Protein AF-A0A0C1H8T3-F1 (afdb_monomer_lite)

Secondary structure (DSSP, 8-state):
------S--HHHHHHHHHHHHHHHHHHSSTTGGGGGG-TTHHHHHHHHHHHHHHHHSTT-------TTSSHHHHHHHHHHHHHHHHHHHHSSPPPHHHHHH-HHHHHHHHHHHHHHHHHSSHHHHHHHHHSS-S----GGG-GGG--HHHHHHHHGGGGGS--

Foldseek 3Di:
DPPPPLLPDPLLVVQLVLLVVLLVVCVPDPCSCCVVLAVLNNVLSVQLSQVSVCSNPPPRHDDDADPVRAAVVLLNVLQNVLQVVCCVVVVHGQGPCCQVPPLVSLVSSQVRSLCSLVPVCSQVVVCVVPVFGAHDDDPSSCTSNNDPVSNVVRRHCVVVPDD

Radius of gyration: 16.69 Å; chains: 1; bounding box: 47×41×42 Å

InterPro domains:
  IPR008108 Phosphatase IpgD/SopB [PF05925] (18-144)

Structure (mmCIF, N/CA/C/O backbone):
data_AF-A0A0C1H8T3-F1
#
_entry.id   AF-A0A0C1H8T3-F1
#
loop_
_atom_site.group_PDB
_atom_site.id
_atom_site.type_symbol
_atom_site.label_atom_id
_atom_site.label_alt_id
_atom_site.label_comp_id
_atom_site.label_asym_id
_atom_site.label_entity_id
_atom_site.label_seq_id
_atom_site.pdbx_PDB_ins_code
_atom_site.Cartn_x
_atom_site.Cartn_y
_atom_site.Cartn_z
_atom_site.occupancy
_atom_site.B_iso_or_equiv
_atom_site.auth_seq_id
_atom_site.auth_comp_id
_atom_site.auth_asym_id
_atom_site.auth_atom_id
_atom_site.pdbx_PDB_model_num
ATOM 1 N N . MET A 1 1 ? -28.716 -22.740 6.776 1.00 35.81 1 MET A N 1
ATOM 2 C CA . MET A 1 1 ? -28.614 -21.627 7.740 1.00 35.81 1 MET A CA 1
ATOM 3 C C . MET A 1 1 ? -27.402 -20.813 7.337 1.00 35.81 1 MET A C 1
ATOM 5 O O . MET A 1 1 ? -26.310 -21.360 7.323 1.00 35.81 1 MET A O 1
ATOM 9 N N . ILE A 1 2 ? -27.603 -19.581 6.874 1.00 39.47 2 ILE A N 1
ATOM 10 C CA . ILE A 1 2 ? -26.506 -18.665 6.548 1.00 39.47 2 ILE A CA 1
ATOM 11 C C . ILE A 1 2 ? -26.209 -17.923 7.851 1.00 39.47 2 ILE A C 1
ATOM 13 O O . ILE A 1 2 ? -27.096 -17.251 8.372 1.00 39.47 2 ILE A O 1
ATOM 17 N N . ASN A 1 3 ? -25.017 -18.120 8.420 1.00 38.81 3 ASN A N 1
ATOM 18 C CA . ASN A 1 3 ? -24.590 -17.432 9.639 1.00 38.81 3 ASN A CA 1
ATOM 19 C C . ASN A 1 3 ? -24.558 -15.918 9.387 1.00 38.81 3 ASN A C 1
ATOM 21 O O . ASN A 1 3 ? -23.652 -15.410 8.731 1.00 38.81 3 ASN A O 1
ATOM 25 N N . ASN A 1 4 ? -25.541 -15.207 9.940 1.00 42.78 4 ASN A N 1
ATOM 26 C CA . ASN A 1 4 ? -25.653 -13.745 9.944 1.00 42.78 4 ASN A CA 1
ATOM 27 C C . ASN A 1 4 ? -24.767 -13.074 11.022 1.00 42.78 4 ASN A C 1
ATOM 29 O O . ASN A 1 4 ? -25.012 -11.934 11.401 1.00 42.78 4 ASN A O 1
ATOM 33 N N . GLU A 1 5 ? -23.739 -13.753 11.539 1.00 45.28 5 GLU A N 1
ATOM 34 C CA . GLU A 1 5 ? -22.980 -13.296 12.719 1.00 45.28 5 GLU A CA 1
ATOM 35 C C . GLU A 1 5 ? -21.771 -12.396 12.423 1.00 45.28 5 GLU A C 1
ATOM 37 O O . GLU A 1 5 ? -21.110 -11.945 13.351 1.00 45.28 5 GLU A O 1
ATOM 42 N N . LYS A 1 6 ? -21.491 -12.053 11.160 1.00 48.19 6 LYS A N 1
ATOM 43 C CA . LYS A 1 6 ? -20.475 -11.034 10.828 1.00 48.19 6 LYS A CA 1
ATOM 44 C C . LYS A 1 6 ? -21.080 -9.643 10.624 1.00 48.19 6 LYS A C 1
ATOM 46 O O . LYS A 1 6 ? -20.700 -8.922 9.710 1.00 48.19 6 LYS A O 1
ATOM 51 N N . ILE A 1 7 ? -22.035 -9.238 11.461 1.00 48.97 7 ILE A N 1
ATOM 52 C CA . ILE A 1 7 ? -22.336 -7.806 11.585 1.00 48.97 7 ILE A CA 1
ATOM 53 C C . ILE A 1 7 ? -21.093 -7.191 12.226 1.00 48.97 7 ILE A C 1
ATOM 55 O O . ILE A 1 7 ? -20.856 -7.435 13.405 1.00 48.97 7 ILE A O 1
ATOM 59 N N . GLY A 1 8 ? -20.301 -6.473 11.418 1.00 56.31 8 GLY A N 1
ATOM 60 C CA . GLY A 1 8 ? -18.924 -6.068 11.718 1.00 56.31 8 GLY A CA 1
ATOM 61 C C . GLY A 1 8 ? -18.662 -5.825 13.194 1.00 56.31 8 GLY A C 1
ATOM 62 O O . GLY A 1 8 ? -19.231 -4.884 13.766 1.00 56.31 8 GLY A O 1
ATOM 63 N N . LEU A 1 9 ? -17.849 -6.703 13.788 1.00 68.94 9 LEU A N 1
ATOM 64 C CA . LEU A 1 9 ? -17.533 -6.683 15.214 1.00 68.94 9 LEU A CA 1
ATOM 65 C C . LEU A 1 9 ? -17.021 -5.281 15.596 1.00 68.94 9 LEU A C 1
ATOM 67 O O . LEU A 1 9 ? -16.429 -4.604 14.750 1.00 68.94 9 LEU A O 1
ATOM 71 N N . PRO A 1 10 ? -17.220 -4.812 16.843 1.00 79.00 10 PRO A N 1
ATOM 72 C CA . PRO A 1 10 ? -16.761 -3.488 17.276 1.00 79.00 10 PRO A CA 1
ATOM 73 C C . PRO A 1 10 ? -15.301 -3.192 16.898 1.00 79.00 10 PRO A C 1
ATOM 75 O O . PRO A 1 10 ? -14.976 -2.077 16.500 1.00 79.00 10 PRO A O 1
ATOM 78 N N . GLU A 1 11 ? -14.450 -4.218 16.931 1.00 83.06 11 GLU A N 1
ATOM 79 C CA . GLU A 1 11 ? -13.051 -4.152 16.507 1.00 83.06 11 GLU A CA 1
ATOM 80 C C . GLU A 1 11 ? -12.876 -3.923 14.999 1.00 83.06 11 GLU A C 1
ATOM 82 O O . GLU A 1 11 ? -12.055 -3.105 14.598 1.00 83.06 11 GLU A O 1
ATOM 87 N N . GLU A 1 12 ? -13.651 -4.599 14.144 1.00 83.88 12 GLU A N 1
ATOM 88 C CA . GLU A 1 12 ? -13.604 -4.382 12.692 1.00 83.88 12 GLU A CA 1
ATOM 89 C C . GLU A 1 12 ? -14.044 -2.957 12.350 1.00 83.88 12 GLU A C 1
ATOM 91 O O . GLU A 1 12 ? -13.386 -2.277 11.566 1.00 83.88 12 GLU A O 1
ATOM 96 N N . ARG A 1 13 ? -15.103 -2.461 13.000 1.00 86.56 13 ARG A N 1
ATOM 97 C CA . ARG A 1 13 ? -15.548 -1.070 12.833 1.00 86.56 13 ARG A CA 1
ATOM 98 C C . ARG A 1 13 ? -14.484 -0.073 13.274 1.00 86.56 13 ARG A C 1
ATOM 100 O O . ARG A 1 13 ? -14.263 0.900 12.565 1.00 86.56 13 ARG A O 1
ATOM 107 N N . ALA A 1 14 ? -13.808 -0.323 14.394 1.00 88.88 14 ALA A N 1
ATOM 108 C CA . ALA A 1 14 ? -12.732 0.540 14.875 1.00 88.88 14 ALA A CA 1
ATOM 109 C C . ALA A 1 14 ? -11.560 0.608 13.880 1.00 88.88 14 ALA A C 1
ATOM 111 O O . ALA A 1 14 ? -11.047 1.693 13.613 1.00 88.88 14 ALA A O 1
ATOM 112 N N . LYS A 1 15 ? -11.181 -0.522 13.267 1.00 90.25 15 LYS A N 1
ATOM 113 C CA . LYS A 1 15 ? -10.139 -0.560 12.224 1.00 90.25 15 LYS A CA 1
ATOM 114 C C . LYS A 1 15 ? -10.534 0.246 10.987 1.00 90.25 15 LYS A C 1
ATOM 116 O O . LYS A 1 15 ? -9.721 1.008 10.472 1.00 90.25 15 LYS A O 1
ATOM 121 N N . LEU A 1 16 ? -11.777 0.100 10.519 1.00 92.06 16 LEU A N 1
ATOM 122 C CA . LEU A 1 16 ? -12.272 0.860 9.365 1.00 92.06 16 LEU A CA 1
ATOM 123 C C . LEU A 1 16 ? -12.423 2.348 9.673 1.00 92.06 16 LEU A C 1
ATOM 125 O O . LEU A 1 16 ? -12.129 3.169 8.810 1.00 92.06 16 LEU A O 1
ATOM 129 N N . GLN A 1 17 ? -12.825 2.696 10.897 1.00 93.19 17 GLN A N 1
ATOM 130 C CA . GLN A 1 17 ? -12.872 4.083 11.343 1.00 93.19 17 GLN A CA 1
ATOM 131 C C . GLN A 1 17 ? -11.470 4.696 11.356 1.00 93.19 17 GLN A C 1
ATOM 133 O O . GLN A 1 17 ? -11.274 5.742 10.755 1.00 93.19 17 GLN A O 1
ATOM 138 N N . SER A 1 18 ? -10.477 4.002 11.922 1.00 93.38 18 SER A N 1
ATOM 139 C CA . SER A 1 18 ? -9.083 4.459 11.902 1.00 93.38 18 SER A CA 1
ATOM 140 C C . SER A 1 18 ? -8.566 4.686 10.478 1.00 93.38 18 SER A C 1
ATOM 142 O O . SER A 1 18 ? -7.836 5.642 10.237 1.00 93.38 18 SER A O 1
ATOM 144 N N . LEU A 1 19 ? -8.947 3.826 9.529 1.00 94.50 19 LEU A N 1
ATOM 145 C CA . LEU A 1 19 ? -8.573 3.971 8.124 1.00 94.50 19 LEU A CA 1
ATOM 146 C C . LEU A 1 19 ? -9.251 5.187 7.470 1.00 94.50 19 LEU A C 1
ATOM 148 O O . LEU A 1 19 ? -8.616 5.902 6.700 1.00 94.50 19 LEU A O 1
ATOM 152 N N . LEU A 1 20 ? -10.528 5.430 7.785 1.00 95.62 20 LEU A N 1
ATOM 153 C CA . LEU A 1 20 ? -11.283 6.594 7.319 1.00 95.62 20 LEU A CA 1
ATOM 154 C C . LEU A 1 20 ? -10.730 7.907 7.888 1.00 95.62 20 LEU A C 1
ATOM 156 O O . LEU A 1 20 ? -10.625 8.888 7.151 1.00 95.62 20 LEU A O 1
ATOM 160 N N . ASP A 1 21 ? -10.361 7.925 9.167 1.00 95.31 21 ASP A N 1
ATOM 161 C CA . ASP A 1 21 ? -9.778 9.095 9.828 1.00 95.31 21 ASP A CA 1
ATOM 162 C C . ASP A 1 21 ? -8.455 9.483 9.151 1.00 95.31 21 ASP A C 1
ATOM 164 O O . ASP A 1 21 ? -8.233 10.646 8.818 1.00 95.31 21 ASP A O 1
ATOM 168 N N . ASP A 1 22 ? -7.618 8.493 8.843 1.00 94.00 22 ASP A N 1
ATOM 169 C CA . ASP A 1 22 ? -6.323 8.699 8.193 1.00 94.00 22 ASP A CA 1
ATOM 170 C C . ASP A 1 22 ? -6.460 9.102 6.708 1.00 94.00 22 ASP A C 1
ATOM 172 O O . ASP A 1 22 ? -5.704 9.931 6.200 1.00 94.00 22 ASP A O 1
ATOM 176 N N . ILE A 1 23 ? -7.472 8.583 5.996 1.00 94.44 23 ILE A N 1
ATOM 177 C CA . ILE A 1 23 ? -7.848 9.085 4.658 1.00 94.44 23 ILE A CA 1
ATOM 178 C C . ILE A 1 23 ? -8.280 10.550 4.744 1.00 94.44 23 ILE A C 1
ATOM 180 O O . ILE A 1 23 ? -7.859 11.359 3.920 1.00 94.44 23 ILE A O 1
ATOM 184 N N . THR A 1 24 ? -9.116 10.890 5.727 1.00 93.62 24 THR A N 1
ATOM 185 C CA . THR A 1 24 ? -9.629 12.252 5.912 1.00 93.62 24 THR A CA 1
ATOM 186 C C . THR A 1 24 ? -8.478 13.218 6.158 1.00 93.62 24 THR A C 1
ATOM 188 O O . THR A 1 24 ? -8.387 14.220 5.453 1.00 93.62 24 THR A O 1
ATOM 191 N N . PHE A 1 25 ? -7.553 12.860 7.053 1.00 91.38 25 PHE A N 1
ATOM 192 C CA . PHE A 1 25 ? -6.323 13.606 7.315 1.00 91.38 25 PHE A CA 1
ATOM 193 C C . PHE A 1 25 ? -5.505 13.849 6.034 1.00 91.38 25 PHE A C 1
ATOM 195 O O . PHE A 1 25 ? -5.173 14.987 5.701 1.00 91.38 25 PHE A O 1
ATOM 202 N N . LEU A 1 26 ? -5.255 12.802 5.239 1.00 89.94 26 LEU A N 1
ATOM 203 C CA . LEU A 1 26 ? -4.500 12.915 3.983 1.00 89.94 26 LEU A CA 1
ATOM 204 C C . LEU A 1 26 ? -5.203 13.742 2.895 1.00 89.94 26 LEU A C 1
ATOM 206 O O . LEU A 1 26 ? -4.558 14.176 1.934 1.00 89.94 26 LEU A O 1
ATOM 210 N N . MET A 1 27 ? -6.514 13.949 3.026 1.00 89.81 27 MET A N 1
ATOM 211 C CA . MET A 1 27 ? -7.342 14.722 2.100 1.00 89.81 27 MET A CA 1
ATOM 212 C C . MET A 1 27 ? -7.611 16.161 2.561 1.00 89.81 27 MET A C 1
ATOM 214 O O . MET A 1 27 ? -8.170 16.932 1.779 1.00 89.81 27 MET A O 1
ATOM 218 N N . GLU A 1 28 ? -7.192 16.563 3.768 1.00 88.75 28 GLU A N 1
ATOM 219 C CA . GLU A 1 28 ? -7.380 17.934 4.281 1.00 88.75 28 GLU A CA 1
ATOM 220 C C . GLU A 1 28 ? -6.732 18.995 3.380 1.00 88.75 28 GLU A C 1
ATOM 222 O O . GLU A 1 28 ? -7.213 20.125 3.275 1.00 88.75 28 GLU A O 1
ATOM 227 N N . SER A 1 29 ? -5.652 18.623 2.690 1.00 84.81 29 SER A N 1
ATOM 228 C CA . SER A 1 29 ? -4.968 19.461 1.711 1.00 84.81 29 SER A CA 1
ATOM 229 C C . SER A 1 29 ? -4.855 18.743 0.365 1.00 84.81 29 SER A C 1
ATOM 231 O O . SER A 1 29 ? -4.514 17.558 0.337 1.00 84.81 29 SER A O 1
ATOM 233 N N . PRO A 1 30 ? -5.001 19.452 -0.776 1.00 78.62 30 PRO A N 1
ATOM 234 C CA . PRO A 1 30 ? -4.884 18.870 -2.118 1.00 78.62 30 PRO A CA 1
ATOM 235 C C . PRO A 1 30 ? -3.558 18.159 -2.426 1.00 78.62 30 PRO A C 1
ATOM 237 O O . PRO A 1 30 ? -3.431 17.551 -3.486 1.00 78.62 30 PRO A O 1
ATOM 240 N N . LYS A 1 31 ? -2.546 18.294 -1.562 1.00 80.38 31 LYS A N 1
ATOM 241 C CA . LYS A 1 31 ? -1.218 17.692 -1.729 1.00 80.38 31 LYS A CA 1
ATOM 242 C C . LYS A 1 31 ? -0.699 16.977 -0.481 1.00 80.38 31 LYS A C 1
ATOM 244 O O . LYS A 1 31 ? 0.433 16.513 -0.530 1.00 80.38 31 LYS A O 1
ATOM 249 N N . ALA A 1 32 ? -1.469 16.883 0.609 1.00 73.06 32 ALA A N 1
ATOM 250 C CA . ALA A 1 32 ? -0.992 16.218 1.830 1.00 73.06 32 ALA A CA 1
ATOM 251 C C . ALA A 1 32 ? -0.588 14.761 1.555 1.00 73.06 32 ALA A C 1
ATOM 253 O O . ALA A 1 32 ? 0.465 14.320 1.991 1.00 73.06 32 ALA A O 1
ATOM 254 N N . TYR A 1 33 ? -1.337 14.066 0.699 1.00 72.88 33 TYR A N 1
ATOM 255 C CA . TYR A 1 33 ? -1.005 12.709 0.256 1.00 72.88 33 TYR A CA 1
ATOM 256 C C . TYR A 1 33 ? 0.288 12.565 -0.558 1.00 72.88 33 TYR A C 1
ATOM 258 O O . TYR A 1 33 ? 0.737 11.449 -0.777 1.00 72.88 33 TYR A O 1
ATOM 266 N N . LEU A 1 34 ? 0.869 13.660 -1.058 1.00 76.62 34 LEU A N 1
ATOM 267 C CA . LEU A 1 34 ? 2.155 13.631 -1.761 1.00 76.62 34 LEU A CA 1
ATOM 268 C C . LEU A 1 34 ? 3.340 13.790 -0.803 1.00 76.62 34 LEU A C 1
ATOM 270 O O . LEU A 1 34 ? 4.488 13.740 -1.250 1.00 76.62 34 LEU A O 1
ATOM 274 N N . ASP A 1 35 ? 3.084 14.001 0.490 1.00 73.00 35 ASP A N 1
ATOM 275 C CA . ASP A 1 35 ? 4.145 14.049 1.484 1.00 73.00 35 ASP A CA 1
ATOM 276 C C . ASP A 1 35 ? 4.877 12.699 1.553 1.00 73.00 35 ASP A C 1
ATOM 278 O O . ASP A 1 35 ? 4.279 11.627 1.447 1.00 73.00 35 ASP A O 1
ATOM 282 N N . GLY A 1 36 ? 6.207 12.751 1.638 1.00 69.25 36 GLY A N 1
ATOM 283 C CA . GLY A 1 36 ? 7.055 11.560 1.527 1.00 69.25 36 GLY A CA 1
ATOM 284 C C . GLY A 1 36 ? 7.048 10.875 0.150 1.00 69.25 36 GLY A C 1
ATOM 285 O O . GLY A 1 36 ? 7.431 9.710 0.068 1.00 69.25 36 GLY A O 1
ATOM 28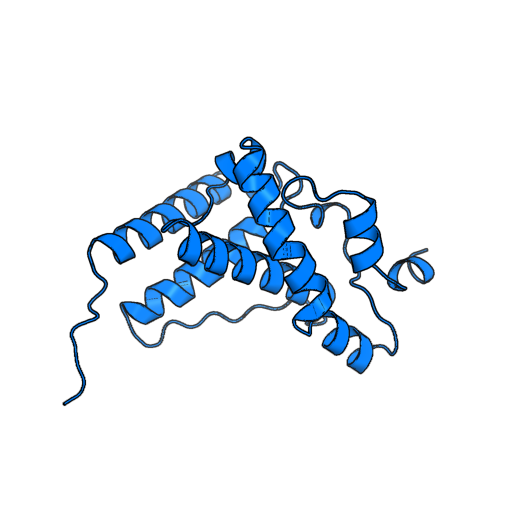6 N N . ASP A 1 37 ? 6.628 11.571 -0.918 1.00 71.25 37 ASP A N 1
ATOM 287 C CA . ASP A 1 37 ? 6.516 11.045 -2.288 1.00 71.25 37 ASP A CA 1
ATOM 288 C C . ASP A 1 37 ? 5.548 9.829 -2.406 1.00 71.25 37 ASP A C 1
ATOM 290 O O . ASP A 1 37 ? 5.680 9.022 -3.324 1.00 71.25 37 ASP A O 1
ATOM 294 N N . ASN A 1 38 ? 4.547 9.680 -1.522 1.00 79.19 38 ASN A N 1
ATOM 295 C CA . ASN A 1 38 ? 3.644 8.513 -1.503 1.00 79.19 38 ASN A CA 1
ATOM 296 C C . ASN A 1 38 ? 2.299 8.724 -2.231 1.00 79.19 38 ASN A C 1
ATOM 298 O O . ASN A 1 38 ? 1.232 8.782 -1.623 1.00 79.19 38 ASN A O 1
ATOM 302 N N . GLN A 1 39 ? 2.304 8.734 -3.567 1.00 87.81 39 GLN A N 1
ATOM 303 C CA . GLN A 1 39 ? 1.065 8.964 -4.334 1.00 87.81 39 GLN A CA 1
ATOM 304 C C . GLN A 1 39 ? 0.013 7.836 -4.255 1.00 87.81 39 GLN A C 1
ATOM 306 O O . GLN A 1 39 ? -1.107 8.003 -4.740 1.00 87.81 39 GLN A O 1
ATOM 311 N N . TYR A 1 40 ? 0.369 6.667 -3.717 1.00 92.12 40 TYR A N 1
ATOM 312 C CA . TYR A 1 40 ? -0.480 5.469 -3.738 1.00 92.12 40 TYR A CA 1
ATOM 313 C C . TYR A 1 40 ? -1.263 5.270 -2.435 1.00 92.12 40 TYR A C 1
ATOM 315 O O . TYR A 1 40 ? -2.205 4.480 -2.397 1.00 92.12 40 TYR A O 1
ATOM 323 N N . GLU A 1 41 ? -0.911 5.996 -1.374 1.00 92.38 41 GLU A N 1
ATOM 324 C CA . GLU A 1 41 ? -1.412 5.736 -0.027 1.00 92.38 41 GLU A CA 1
ATOM 325 C C . GLU A 1 41 ? -2.929 5.854 0.096 1.00 92.38 41 GLU A C 1
ATOM 327 O O . GLU A 1 41 ? -3.590 4.907 0.524 1.00 92.38 41 GLU A O 1
ATOM 332 N N . ILE A 1 42 ? -3.493 6.994 -0.318 1.00 92.69 42 ILE A N 1
ATOM 333 C CA . ILE A 1 42 ? -4.938 7.232 -0.233 1.00 92.69 42 ILE A CA 1
ATOM 334 C C . ILE A 1 42 ? -5.695 6.147 -0.994 1.00 92.69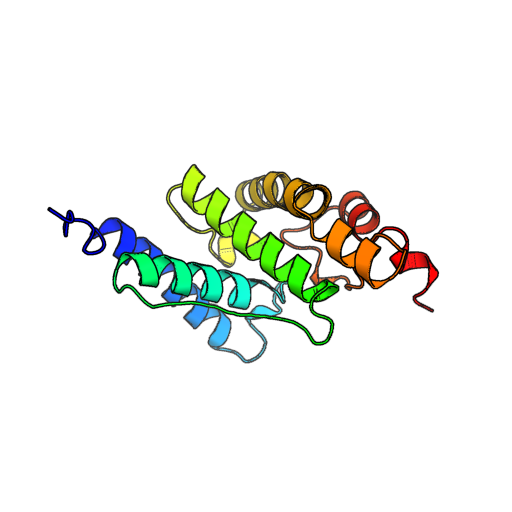 42 ILE A C 1
ATOM 336 O O . ILE A 1 42 ? -6.644 5.574 -0.465 1.00 92.69 42 ILE A O 1
ATOM 340 N N . GLY A 1 43 ? -5.279 5.847 -2.228 1.00 93.44 43 GLY A N 1
ATOM 341 C CA . GLY A 1 43 ? -5.962 4.854 -3.053 1.00 93.44 43 GLY A CA 1
ATOM 342 C C . GLY A 1 43 ? -5.953 3.474 -2.399 1.00 93.44 43 GLY A C 1
ATOM 343 O O . GLY A 1 43 ? -7.001 2.837 -2.294 1.00 93.44 43 GLY A O 1
ATOM 344 N N . ALA A 1 44 ? -4.804 3.051 -1.869 1.00 95.25 44 ALA A N 1
ATOM 345 C CA . ALA A 1 44 ? -4.665 1.788 -1.159 1.00 95.25 44 ALA A CA 1
ATOM 346 C C . ALA A 1 44 ? -5.527 1.725 0.111 1.00 95.25 44 ALA A C 1
ATOM 348 O O . ALA A 1 44 ? -6.144 0.691 0.387 1.00 95.25 44 ALA A O 1
ATOM 349 N N . LYS A 1 45 ? -5.626 2.826 0.865 1.00 95.38 45 LYS A N 1
ATOM 350 C CA . LYS A 1 45 ? -6.505 2.914 2.038 1.00 95.38 45 LYS A CA 1
ATOM 351 C C . LYS A 1 45 ? -7.981 2.885 1.646 1.00 95.38 45 LYS A C 1
ATOM 353 O O . LYS A 1 45 ? -8.743 2.152 2.263 1.00 95.38 45 LYS A O 1
ATOM 358 N N . ILE A 1 46 ? -8.390 3.580 0.584 1.00 95.31 46 ILE A N 1
ATOM 359 C CA . ILE A 1 46 ? -9.772 3.530 0.073 1.00 95.31 46 ILE A CA 1
ATOM 360 C C . ILE A 1 46 ? -10.143 2.108 -0.367 1.00 95.31 46 ILE A C 1
ATOM 362 O O . ILE A 1 46 ? -11.241 1.642 -0.062 1.00 95.31 46 ILE A O 1
ATOM 366 N N . ILE A 1 47 ? -9.236 1.395 -1.043 1.00 95.44 47 ILE A N 1
ATOM 367 C CA . ILE A 1 47 ? -9.449 -0.004 -1.443 1.00 95.44 47 ILE A CA 1
ATOM 368 C C . ILE A 1 47 ? -9.667 -0.885 -0.208 1.00 95.44 47 ILE A C 1
ATOM 370 O O . ILE A 1 47 ? -10.640 -1.637 -0.151 1.00 95.44 47 ILE A O 1
ATOM 374 N N . ASN A 1 48 ? -8.801 -0.769 0.801 1.00 95.69 48 ASN A N 1
ATOM 375 C CA . ASN A 1 48 ? -8.925 -1.534 2.042 1.00 95.69 48 ASN A CA 1
ATOM 376 C C . ASN A 1 48 ? -10.193 -1.173 2.831 1.00 95.69 48 ASN A C 1
ATOM 378 O O . ASN A 1 48 ? -10.858 -2.070 3.348 1.00 95.69 48 ASN A O 1
ATOM 382 N N . LEU A 1 49 ? -10.581 0.106 2.858 1.00 95.25 49 LEU A N 1
ATOM 383 C CA . LEU A 1 49 ? -11.827 0.565 3.470 1.00 95.25 49 LEU A CA 1
ATOM 384 C C . LEU A 1 49 ? -13.033 -0.054 2.762 1.00 95.25 49 LEU A C 1
ATOM 386 O O . LEU A 1 49 ? -13.894 -0.634 3.414 1.00 95.25 49 LEU A O 1
ATOM 390 N N . SER A 1 50 ? -13.068 0.012 1.430 1.00 93.75 50 SER A N 1
ATOM 391 C CA . SER A 1 50 ? -14.138 -0.553 0.604 1.00 93.75 50 SER A CA 1
ATOM 392 C C . SER A 1 50 ? -14.271 -2.069 0.792 1.00 93.75 50 SER A C 1
ATOM 394 O O . SER A 1 50 ? -15.372 -2.568 1.028 1.00 93.75 50 SER A O 1
ATOM 396 N N . ASN A 1 51 ? -13.149 -2.796 0.775 1.00 90.75 51 ASN A N 1
ATOM 397 C CA . ASN A 1 51 ? -13.123 -4.240 1.013 1.00 90.75 51 ASN A CA 1
ATOM 398 C C . ASN A 1 51 ? -13.574 -4.593 2.437 1.00 90.75 51 ASN A C 1
ATOM 400 O O . ASN A 1 51 ? -14.324 -5.546 2.637 1.00 90.75 51 ASN A O 1
ATOM 404 N N . GLY A 1 52 ? -13.153 -3.811 3.432 1.00 90.75 52 GLY A N 1
ATOM 405 C CA . GLY A 1 52 ? -13.592 -3.978 4.812 1.00 90.75 52 GLY A CA 1
ATOM 406 C C . GLY A 1 52 ? -15.082 -3.691 4.996 1.00 90.75 52 GLY A C 1
ATOM 407 O O . GLY A 1 52 ? -15.773 -4.432 5.694 1.00 90.75 52 GLY A O 1
ATOM 408 N N . MET A 1 53 ? -15.608 -2.671 4.317 1.00 90.12 53 MET A N 1
ATOM 409 C CA . MET A 1 53 ? -17.036 -2.362 4.308 1.00 90.12 53 MET A CA 1
ATOM 410 C C . MET A 1 53 ? -17.874 -3.498 3.711 1.00 90.12 53 MET A C 1
ATOM 412 O O . MET A 1 53 ? -18.969 -3.728 4.214 1.00 90.12 53 MET A O 1
ATOM 416 N N . ASP A 1 54 ? -17.376 -4.267 2.731 1.00 88.56 54 ASP A N 1
ATOM 417 C CA . ASP A 1 54 ? -18.092 -5.448 2.207 1.00 88.56 54 ASP A CA 1
ATOM 418 C C . ASP A 1 54 ? -18.332 -6.530 3.271 1.00 88.56 54 ASP A C 1
ATOM 420 O O . ASP A 1 54 ? -19.291 -7.307 3.182 1.00 88.56 54 ASP A O 1
ATOM 424 N N . ASN A 1 55 ? -17.487 -6.596 4.303 1.00 82.31 55 ASN A N 1
ATOM 425 C CA . ASN A 1 55 ? -17.696 -7.511 5.425 1.00 82.31 55 ASN A CA 1
ATOM 426 C C . ASN A 1 55 ? -18.879 -7.088 6.303 1.00 82.31 55 ASN A C 1
ATOM 428 O O . ASN A 1 55 ? -19.535 -7.956 6.868 1.00 82.31 55 ASN A O 1
ATOM 432 N N . ILE A 1 56 ? -19.184 -5.788 6.366 1.00 81.50 56 ILE A N 1
ATOM 433 C CA . ILE A 1 56 ? -20.287 -5.224 7.160 1.00 81.50 56 ILE A CA 1
ATOM 434 C C . ILE A 1 56 ? -21.572 -5.139 6.332 1.00 81.50 56 ILE A C 1
ATOM 436 O O . ILE A 1 56 ? -22.642 -5.550 6.777 1.00 81.50 56 ILE A O 1
ATOM 440 N N . GLN A 1 57 ? -21.459 -4.597 5.122 1.00 82.00 57 GLN A N 1
ATOM 441 C CA . GLN A 1 57 ? -22.533 -4.411 4.163 1.00 82.00 57 GLN A CA 1
ATOM 442 C C . GLN A 1 57 ? -22.101 -5.005 2.825 1.00 82.00 57 GLN A C 1
ATOM 444 O O . GLN A 1 57 ? -21.376 -4.387 2.037 1.00 82.00 57 GLN A O 1
ATOM 449 N N . LYS A 1 58 ? -22.588 -6.223 2.578 1.00 84.12 58 LYS A N 1
ATOM 450 C CA . LYS A 1 58 ? -22.346 -6.964 1.341 1.00 84.12 58 LYS A CA 1
ATOM 451 C C . LYS A 1 58 ? -22.724 -6.134 0.115 1.00 84.12 58 LYS A C 1
ATOM 453 O O . LYS A 1 58 ? -23.774 -5.496 0.087 1.00 84.12 58 LYS A O 1
ATOM 458 N N . GLY A 1 59 ? -21.888 -6.210 -0.914 1.00 81.88 59 GLY A N 1
ATOM 459 C CA . GLY A 1 59 ? -22.063 -5.498 -2.178 1.00 81.88 59 GLY A CA 1
ATOM 460 C C . GLY A 1 59 ? -21.157 -4.280 -2.336 1.00 81.88 59 GLY A C 1
ATOM 461 O O . GLY A 1 59 ? -21.217 -3.628 -3.378 1.00 81.88 59 GLY A O 1
ATOM 462 N N . THR A 1 60 ? -20.295 -3.994 -1.358 1.00 85.75 60 THR A N 1
ATOM 463 C CA . THR A 1 60 ? -19.294 -2.935 -1.494 1.00 85.75 60 THR A CA 1
ATOM 464 C C . THR A 1 60 ? -18.114 -3.489 -2.288 1.00 85.75 60 THR A C 1
ATOM 466 O O . THR A 1 60 ? -17.497 -4.473 -1.899 1.00 85.75 60 THR A O 1
ATOM 469 N N . LYS A 1 61 ? -17.812 -2.904 -3.449 1.00 81.50 61 LYS A N 1
ATOM 470 C CA . LYS A 1 61 ? -16.681 -3.326 -4.285 1.00 81.50 61 LYS A CA 1
ATOM 471 C C . LYS A 1 61 ? -15.902 -2.113 -4.754 1.00 81.50 61 LYS A C 1
ATOM 473 O O . LYS A 1 61 ? -16.497 -1.107 -5.133 1.00 81.50 61 LYS A O 1
ATOM 478 N N . CYS A 1 62 ? -14.583 -2.250 -4.794 1.00 87.19 62 CYS A N 1
ATOM 479 C CA . CYS A 1 62 ? -13.699 -1.271 -5.402 1.00 87.19 62 CYS A CA 1
ATOM 480 C C . CYS A 1 62 ? -13.158 -1.814 -6.726 1.00 87.19 62 CYS A C 1
ATOM 482 O O . CYS A 1 62 ? -12.787 -2.983 -6.831 1.00 87.19 62 CYS A O 1
ATOM 484 N N . ALA A 1 63 ? -13.101 -0.946 -7.729 1.00 90.12 63 ALA A N 1
ATOM 485 C CA . ALA A 1 63 ? -12.335 -1.161 -8.942 1.00 90.12 63 ALA A CA 1
ATOM 486 C C . ALA A 1 63 ? -11.480 0.082 -9.176 1.00 90.12 63 ALA A C 1
ATOM 488 O O . ALA A 1 63 ? -11.941 1.207 -8.979 1.00 90.12 63 ALA A O 1
ATOM 489 N N . PHE A 1 64 ? -10.237 -0.124 -9.591 1.00 91.94 64 PHE A N 1
ATOM 490 C CA . PHE A 1 64 ? -9.290 0.946 -9.860 1.00 91.94 64 PHE A CA 1
ATOM 491 C C . PHE A 1 64 ? -8.397 0.546 -11.028 1.00 91.94 64 PHE A C 1
ATOM 493 O O . PHE A 1 64 ? -8.099 -0.629 -11.238 1.00 91.94 64 PHE A O 1
ATOM 500 N N . ASN A 1 65 ? -7.959 1.538 -11.788 1.00 91.56 65 ASN A N 1
ATOM 501 C CA . ASN A 1 65 ? -6.953 1.368 -12.816 1.00 91.56 65 ASN A CA 1
ATOM 502 C C . ASN A 1 65 ? -6.270 2.704 -13.110 1.00 91.56 65 ASN A C 1
ATOM 504 O O . ASN A 1 65 ? -6.794 3.789 -12.872 1.00 91.56 65 ASN A O 1
ATOM 508 N N . CYS A 1 66 ? -5.078 2.610 -13.677 1.00 90.19 66 CYS A N 1
ATOM 509 C CA . CYS A 1 66 ? -4.494 3.674 -14.473 1.00 90.19 66 CYS A CA 1
ATOM 510 C C . CYS A 1 66 ? -4.868 3.483 -15.950 1.00 90.19 66 CYS A C 1
ATOM 512 O O . CYS A 1 66 ? -5.463 2.475 -16.328 1.00 90.19 66 CYS A O 1
ATOM 514 N N . MET A 1 67 ? -4.448 4.418 -16.807 1.00 88.56 67 MET A N 1
ATOM 515 C CA . MET A 1 67 ? -4.748 4.397 -18.245 1.00 88.56 67 MET A CA 1
ATOM 516 C C . MET A 1 67 ? -4.424 3.059 -18.933 1.00 88.56 67 MET A C 1
ATOM 518 O O . MET A 1 67 ? -5.202 2.589 -19.753 1.00 88.56 67 MET A O 1
ATOM 522 N N . SER A 1 68 ? -3.285 2.442 -18.600 1.00 85.31 68 SER A N 1
ATOM 523 C CA . SER A 1 68 ? -2.818 1.197 -19.223 1.00 85.31 68 SER A CA 1
ATOM 524 C C . SER A 1 68 ? -3.162 -0.064 -18.423 1.00 85.31 68 SER A C 1
ATOM 526 O O . SER A 1 68 ? -2.837 -1.158 -18.880 1.00 85.31 68 SER A O 1
ATOM 528 N N . GLY A 1 69 ? -3.743 0.075 -17.223 1.00 87.25 69 GLY A N 1
ATOM 529 C CA . GLY A 1 69 ? -4.034 -1.042 -16.316 1.00 87.25 69 GLY A CA 1
ATOM 530 C C . GLY A 1 69 ? -2.807 -1.791 -15.774 1.00 87.25 69 GLY A C 1
ATOM 531 O O . GLY A 1 69 ? -2.973 -2.837 -15.161 1.00 87.25 69 GLY A O 1
ATOM 532 N N . LYS A 1 70 ? -1.583 -1.289 -16.006 1.00 87.81 70 LYS A N 1
ATOM 533 C CA . LYS A 1 70 ? -0.324 -2.012 -15.737 1.00 87.81 70 LYS A CA 1
ATOM 534 C C . LYS A 1 70 ? 0.504 -1.377 -14.633 1.00 87.81 70 LYS A C 1
ATOM 536 O O . LYS A 1 70 ? 0.549 -1.897 -13.531 1.00 87.81 70 LYS A O 1
ATOM 541 N N . ASP A 1 71 ? 1.111 -0.225 -14.917 1.00 89.94 71 ASP A N 1
ATOM 542 C CA . ASP A 1 71 ? 2.208 0.320 -14.108 1.00 89.94 71 ASP A CA 1
ATOM 543 C C . ASP A 1 71 ? 1.721 0.834 -12.749 1.00 89.94 71 ASP A C 1
ATOM 545 O O . ASP A 1 71 ? 1.839 0.170 -11.725 1.00 89.94 71 ASP A O 1
ATOM 549 N N . ARG A 1 72 ? 1.057 1.994 -12.752 1.00 91.50 72 ARG A N 1
ATOM 550 C CA . ARG A 1 72 ? 0.439 2.581 -11.552 1.00 91.50 72 ARG A CA 1
ATOM 551 C C . ARG A 1 72 ? -0.667 1.701 -10.955 1.00 91.50 72 ARG A C 1
ATOM 553 O O . ARG A 1 72 ? -0.937 1.812 -9.768 1.00 91.50 72 ARG A O 1
ATOM 560 N N . THR A 1 73 ? -1.293 0.839 -11.765 1.00 93.19 73 THR A N 1
ATOM 561 C CA . THR A 1 73 ? -2.305 -0.118 -11.275 1.00 93.19 73 THR A CA 1
ATOM 562 C C . THR A 1 73 ? -1.644 -1.210 -10.446 1.00 93.19 73 THR A C 1
ATOM 564 O O . THR A 1 73 ? -2.064 -1.434 -9.320 1.00 93.19 73 THR A O 1
ATOM 567 N N . GLY A 1 74 ? -0.578 -1.831 -10.958 1.00 92.56 74 GLY A N 1
ATOM 568 C CA . GLY A 1 74 ? 0.189 -2.845 -10.238 1.00 92.56 74 GLY A CA 1
ATOM 569 C C . GLY A 1 74 ? 0.838 -2.288 -8.976 1.00 92.56 74 GLY A C 1
ATOM 570 O O . GLY A 1 74 ? 0.777 -2.928 -7.935 1.00 92.56 74 GLY A O 1
ATOM 571 N N . MET A 1 75 ? 1.363 -1.059 -9.031 1.00 92.62 75 MET A N 1
ATOM 572 C CA . MET A 1 75 ? 1.859 -0.368 -7.835 1.00 92.62 75 MET A CA 1
ATOM 573 C C . MET A 1 75 ? 0.762 -0.184 -6.782 1.00 92.62 75 MET A C 1
ATOM 575 O O . MET A 1 75 ? 0.948 -0.577 -5.637 1.00 92.62 75 MET A O 1
ATOM 579 N N . MET A 1 76 ? -0.390 0.378 -7.165 1.00 94.25 76 MET A N 1
ATOM 580 C CA . MET A 1 76 ? -1.515 0.594 -6.249 1.00 94.25 76 MET A CA 1
ATOM 581 C C . MET A 1 76 ? -2.021 -0.722 -5.637 1.00 94.25 76 MET A C 1
ATOM 583 O O . MET A 1 76 ? -2.268 -0.787 -4.435 1.00 94.25 76 MET A O 1
ATOM 587 N N . ASP A 1 77 ? -2.138 -1.773 -6.453 1.00 94.88 77 ASP A N 1
ATOM 588 C CA . ASP A 1 77 ? -2.517 -3.118 -6.012 1.00 94.88 77 ASP A CA 1
ATOM 589 C C . ASP A 1 77 ? -1.511 -3.689 -5.003 1.00 94.88 77 ASP A C 1
ATOM 591 O O . ASP A 1 77 ? -1.905 -4.197 -3.953 1.00 94.88 77 ASP A O 1
ATOM 595 N N . GLY A 1 78 ? -0.212 -3.532 -5.273 1.00 95.25 78 GLY A N 1
ATOM 596 C CA . GLY A 1 78 ? 0.848 -3.943 -4.360 1.00 95.25 78 GLY A CA 1
ATOM 597 C C . GLY A 1 78 ? 0.753 -3.255 -3.001 1.00 95.25 78 GLY A C 1
ATOM 598 O O . GLY A 1 78 ? 0.765 -3.926 -1.973 1.00 95.25 78 GLY A O 1
ATOM 599 N N . VAL A 1 79 ? 0.566 -1.932 -2.980 1.00 95.56 79 VAL A N 1
ATOM 600 C CA . VAL A 1 79 ? 0.410 -1.166 -1.729 1.00 95.56 79 VAL A CA 1
ATOM 601 C C . VAL A 1 79 ? -0.845 -1.590 -0.971 1.00 95.56 79 VAL A C 1
ATOM 603 O O . VAL A 1 79 ? -0.792 -1.801 0.241 1.00 95.56 79 VAL A O 1
ATOM 606 N N . ALA A 1 80 ? -1.970 -1.758 -1.671 1.00 96.31 80 ALA A N 1
ATOM 607 C CA . ALA A 1 80 ? -3.222 -2.188 -1.057 1.00 96.31 80 ALA A CA 1
ATOM 608 C C . ALA A 1 80 ? -3.086 -3.566 -0.394 1.00 96.31 80 ALA A C 1
ATOM 610 O O . ALA A 1 80 ? -3.546 -3.742 0.737 1.00 96.31 80 ALA A O 1
ATOM 611 N N . LYS A 1 81 ? -2.415 -4.515 -1.058 1.00 96.88 81 LYS A N 1
ATOM 612 C CA . LYS A 1 81 ? -2.123 -5.846 -0.511 1.00 96.88 81 LYS A CA 1
ATOM 613 C C . LYS A 1 81 ? -1.160 -5.788 0.671 1.00 96.88 81 LYS A C 1
ATOM 615 O O . LYS A 1 81 ? -1.415 -6.453 1.670 1.00 96.88 81 LYS A O 1
ATOM 620 N N . THR A 1 82 ? -0.113 -4.964 0.607 1.00 97.56 82 THR A N 1
ATOM 621 C CA . THR A 1 82 ? 0.798 -4.768 1.744 1.00 97.56 82 THR A CA 1
ATOM 622 C C . THR A 1 82 ? 0.049 -4.275 2.976 1.00 97.56 82 THR A C 1
ATOM 624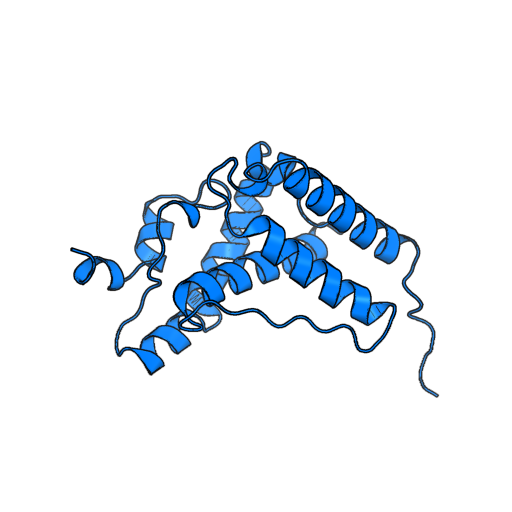 O O . THR A 1 82 ? 0.207 -4.845 4.051 1.00 97.56 82 THR A O 1
ATOM 627 N N . PHE A 1 83 ? -0.821 -3.272 2.832 1.00 97.31 83 PHE A N 1
ATOM 628 C CA . PHE A 1 83 ? -1.641 -2.779 3.943 1.00 97.31 83 PHE A CA 1
ATOM 629 C C . PHE A 1 83 ? -2.587 -3.847 4.496 1.00 97.31 83 PHE A C 1
ATOM 631 O O . PHE A 1 83 ? -2.720 -3.959 5.714 1.00 97.31 83 PHE A O 1
ATOM 638 N N . ALA A 1 84 ? -3.206 -4.652 3.627 1.00 96.38 84 ALA A N 1
ATOM 639 C CA . ALA A 1 84 ? -4.060 -5.757 4.052 1.00 96.38 84 ALA A CA 1
ATOM 640 C C . ALA A 1 84 ? -3.283 -6.793 4.884 1.00 96.38 84 ALA A C 1
ATOM 642 O O . ALA A 1 84 ? -3.738 -7.164 5.965 1.00 96.38 84 ALA A O 1
ATOM 643 N N . ILE A 1 85 ? -2.092 -7.195 4.425 1.00 97.88 85 ILE A N 1
ATOM 644 C CA . ILE A 1 85 ? -1.226 -8.158 5.124 1.00 97.88 85 ILE A CA 1
ATOM 645 C C . ILE A 1 85 ? -0.716 -7.575 6.446 1.00 97.88 85 ILE A C 1
ATOM 647 O O . ILE A 1 85 ? -0.749 -8.252 7.469 1.00 97.88 85 ILE A O 1
ATOM 651 N N . MET A 1 86 ? -0.297 -6.307 6.475 1.00 97.75 86 MET A N 1
ATOM 652 C CA . MET A 1 86 ? 0.105 -5.650 7.726 1.00 97.75 86 MET A CA 1
ATOM 653 C C . MET A 1 86 ? -1.049 -5.595 8.731 1.00 97.75 86 MET A C 1
ATOM 655 O O . MET A 1 86 ? -0.828 -5.831 9.914 1.00 97.75 86 MET A O 1
ATOM 659 N N . ASN A 1 87 ? -2.282 -5.352 8.281 1.00 95.75 87 ASN A N 1
ATOM 660 C CA . ASN A 1 87 ? -3.459 -5.416 9.146 1.00 95.75 87 ASN A CA 1
ATOM 661 C C . ASN A 1 87 ? -3.758 -6.831 9.654 1.00 95.75 87 ASN A C 1
ATOM 663 O O . ASN A 1 87 ? -4.188 -6.981 10.796 1.00 95.75 87 ASN A O 1
ATOM 667 N N . GLU A 1 88 ? -3.517 -7.860 8.846 1.00 95.19 88 GLU A N 1
ATOM 668 C CA . GLU A 1 88 ? -3.638 -9.253 9.277 1.00 95.19 88 GLU A CA 1
ATOM 669 C C . GLU A 1 88 ? -2.593 -9.614 10.347 1.00 95.19 88 GLU A C 1
ATOM 671 O O . GLU A 1 88 ? -2.945 -10.209 11.362 1.00 95.19 88 GLU A O 1
ATOM 676 N N . ILE A 1 89 ? -1.337 -9.191 10.167 1.00 96.88 89 ILE A N 1
ATOM 677 C CA . ILE A 1 89 ? -0.232 -9.479 11.096 1.00 96.88 89 ILE A CA 1
ATOM 678 C C . ILE A 1 89 ? -0.345 -8.654 12.386 1.00 96.88 89 ILE A C 1
ATOM 680 O O . ILE A 1 89 ? -0.226 -9.189 13.486 1.00 96.88 89 ILE A O 1
ATOM 684 N N . ASN A 1 90 ? -0.565 -7.345 12.261 1.00 95.38 90 ASN A N 1
ATOM 685 C CA . ASN A 1 90 ? -0.478 -6.394 13.374 1.00 95.38 90 ASN A CA 1
ATOM 686 C C . ASN A 1 90 ? -1.838 -6.108 14.025 1.00 95.38 90 ASN A C 1
ATOM 688 O O . ASN A 1 90 ? -1.915 -5.394 15.023 1.00 95.38 90 ASN A O 1
ATOM 692 N N . GLY A 1 91 ? -2.931 -6.573 13.418 1.00 92.94 91 GLY A N 1
ATOM 693 C CA . GLY A 1 91 ? -4.291 -6.236 13.825 1.00 92.94 91 GLY A CA 1
ATOM 694 C C . GLY A 1 91 ? -4.734 -4.813 13.463 1.00 92.94 91 GLY A C 1
ATOM 695 O O . GLY A 1 91 ? -5.862 -4.454 13.805 1.00 92.94 91 GLY A O 1
ATOM 696 N N . LYS A 1 92 ? -3.896 -4.018 12.783 1.00 93.62 92 LYS A N 1
ATOM 697 C CA . LYS A 1 92 ? -4.197 -2.646 12.345 1.00 93.62 92 LYS A CA 1
ATOM 698 C C . LYS A 1 92 ? -3.523 -2.303 11.016 1.00 93.62 92 LYS A C 1
ATOM 700 O O . LYS A 1 92 ? -2.417 -2.768 10.739 1.00 93.62 92 LYS A O 1
ATOM 705 N N . PHE A 1 93 ? -4.162 -1.445 10.225 1.00 95.38 93 PHE A N 1
ATOM 706 C CA . PHE A 1 93 ? -3.516 -0.815 9.074 1.00 95.38 93 PHE A CA 1
ATOM 707 C C . PHE A 1 93 ? -2.419 0.151 9.551 1.00 95.38 93 PHE A C 1
ATOM 709 O O . PHE A 1 93 ? -2.599 0.786 10.593 1.00 95.38 93 PHE A O 1
ATOM 716 N N . PRO A 1 94 ? -1.296 0.275 8.823 1.00 94.94 94 PRO A N 1
ATOM 717 C CA . PRO A 1 94 ? -0.296 1.285 9.139 1.00 94.94 94 PRO A CA 1
ATOM 718 C C . PRO A 1 94 ? -0.860 2.684 8.857 1.00 94.94 94 PRO A C 1
ATOM 720 O O . PRO A 1 94 ? -1.474 2.911 7.809 1.00 94.94 94 PRO A O 1
ATOM 723 N N . SER A 1 95 ? -0.648 3.615 9.784 1.00 93.50 95 SER A N 1
ATOM 724 C CA . SER A 1 95 ? -1.033 5.016 9.594 1.00 93.50 95 SER A CA 1
ATOM 725 C C . SER A 1 95 ? -0.045 5.778 8.706 1.00 93.50 95 SER A C 1
ATOM 727 O O . SER A 1 95 ? 1.092 5.336 8.511 1.00 93.50 95 SER A O 1
ATOM 729 N N . HIS A 1 96 ? -0.445 6.949 8.196 1.00 91.56 96 HIS A N 1
ATOM 730 C CA . HIS A 1 96 ? 0.465 7.809 7.430 1.00 91.56 96 HIS A CA 1
ATOM 731 C C . HIS A 1 96 ? 1.720 8.194 8.221 1.00 91.56 96 HIS A C 1
ATOM 733 O O . HIS A 1 96 ? 2.843 8.058 7.730 1.00 91.56 96 HIS A O 1
ATOM 739 N N . GLU A 1 97 ? 1.544 8.620 9.473 1.00 90.81 97 GLU A N 1
ATOM 740 C CA . GLU A 1 97 ? 2.660 9.028 10.329 1.00 90.81 97 GLU A CA 1
ATOM 741 C C . GLU A 1 97 ? 3.608 7.863 10.636 1.00 90.81 97 GLU A C 1
ATOM 743 O O . GLU A 1 97 ? 4.827 8.046 10.622 1.00 90.81 97 GLU A O 1
ATOM 748 N N . GLU A 1 98 ? 3.088 6.647 10.828 1.00 93.31 98 GLU A N 1
ATOM 749 C CA . GLU A 1 98 ? 3.923 5.451 10.990 1.00 93.31 98 GLU A CA 1
ATOM 750 C C . GLU A 1 98 ? 4.709 5.134 9.708 1.00 93.31 98 GLU A C 1
ATOM 752 O O . GLU A 1 98 ? 5.919 4.923 9.761 1.00 93.31 98 GLU A O 1
ATOM 757 N N . LEU A 1 99 ? 4.069 5.172 8.534 1.00 90.75 99 LEU A N 1
ATOM 758 C CA . LEU A 1 99 ? 4.752 4.946 7.250 1.00 90.75 99 LEU A CA 1
ATOM 759 C C . LEU A 1 99 ? 5.826 5.994 6.949 1.00 90.75 99 LEU A C 1
ATOM 761 O O . LEU A 1 99 ? 6.801 5.704 6.251 1.00 90.75 99 LEU A O 1
ATOM 765 N N . LYS A 1 100 ? 5.660 7.210 7.466 1.00 87.75 100 LYS A N 1
ATOM 766 C CA . LYS A 1 100 ? 6.608 8.307 7.297 1.00 87.75 100 LYS A CA 1
ATOM 767 C C . LYS A 1 100 ? 7.779 8.207 8.273 1.00 87.75 100 LYS A C 1
ATOM 769 O O . LYS A 1 100 ? 8.940 8.335 7.867 1.00 87.75 100 LYS A O 1
ATOM 774 N N . SER A 1 101 ? 7.487 7.977 9.551 1.00 89.56 101 SER A N 1
ATOM 775 C CA . SER A 1 101 ? 8.434 8.214 10.644 1.00 89.56 101 SER A CA 1
ATOM 776 C C . SER A 1 101 ? 8.893 6.964 11.393 1.00 89.56 101 SER A C 1
ATOM 778 O O . SER A 1 101 ? 10.008 6.981 11.912 1.00 89.56 101 SER A O 1
ATOM 780 N N . ASP A 1 102 ? 8.116 5.877 11.410 1.00 94.81 102 ASP A N 1
ATOM 781 C CA . ASP A 1 102 ? 8.446 4.667 12.171 1.00 94.81 102 ASP A CA 1
ATOM 782 C C . ASP A 1 102 ? 9.358 3.728 11.350 1.00 94.81 102 ASP A C 1
ATOM 784 O O . ASP A 1 102 ? 8.939 3.183 10.318 1.00 94.81 102 ASP A O 1
ATOM 788 N N . PRO A 1 103 ? 10.622 3.507 11.769 1.00 95.12 103 PRO A N 1
ATOM 789 C CA . PRO A 1 103 ? 11.555 2.671 11.021 1.00 95.12 103 PRO A CA 1
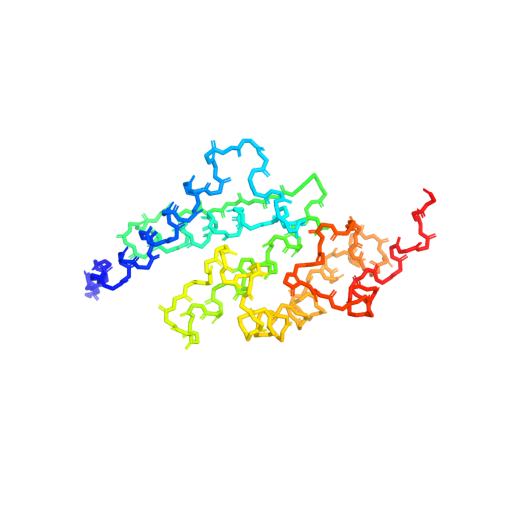ATOM 790 C C . PRO A 1 103 ? 11.130 1.204 10.912 1.00 95.12 103 PRO A C 1
ATOM 792 O O . PRO A 1 103 ? 11.422 0.578 9.889 1.00 95.12 103 PRO A O 1
ATOM 795 N N . GLU A 1 104 ? 10.457 0.656 11.927 1.00 97.00 104 GLU A N 1
ATOM 796 C CA . GLU A 1 104 ? 10.066 -0.755 11.954 1.00 97.00 104 GLU A CA 1
ATOM 797 C C . GLU A 1 104 ? 8.833 -0.987 11.084 1.00 97.00 104 GLU A C 1
ATOM 799 O O . GLU A 1 104 ? 8.826 -1.909 10.269 1.00 97.00 104 GLU A O 1
ATOM 804 N N . VAL A 1 105 ? 7.842 -0.090 11.144 1.00 96.31 105 VAL A N 1
ATOM 805 C CA . VAL A 1 105 ? 6.680 -0.140 10.237 1.00 96.31 105 VAL A CA 1
ATOM 806 C C . VAL A 1 105 ? 7.135 -0.019 8.786 1.00 96.31 105 VAL A C 1
ATOM 808 O O . VAL A 1 105 ? 6.694 -0.777 7.921 1.00 96.31 105 VAL A O 1
ATOM 811 N N . ARG A 1 106 ? 8.076 0.888 8.503 1.00 94.75 106 ARG A N 1
ATOM 812 C CA . ARG A 1 106 ? 8.651 1.037 7.162 1.00 94.75 106 ARG A CA 1
ATOM 813 C C . ARG A 1 106 ? 9.411 -0.202 6.708 1.00 94.75 106 ARG A C 1
ATOM 815 O O . ARG A 1 106 ? 9.342 -0.564 5.536 1.00 94.75 106 ARG A O 1
ATOM 822 N N . LYS A 1 107 ? 10.166 -0.833 7.605 1.00 96.06 107 LYS A N 1
ATOM 823 C CA . LYS A 1 107 ? 10.891 -2.071 7.313 1.00 96.06 107 LYS A CA 1
ATOM 824 C C . LYS A 1 107 ? 9.926 -3.208 6.993 1.00 96.06 107 LYS A C 1
ATOM 826 O O . LYS A 1 107 ? 10.044 -3.782 5.914 1.00 96.06 107 LYS A O 1
ATOM 831 N N . GLN A 1 108 ? 8.934 -3.442 7.849 1.00 97.81 108 GLN A N 1
ATOM 832 C CA . GLN A 1 108 ? 7.899 -4.450 7.626 1.00 97.81 108 GLN A CA 1
ATOM 833 C C . GLN A 1 108 ? 7.148 -4.203 6.311 1.00 97.81 108 GLN A C 1
ATOM 835 O O . GLN A 1 108 ? 6.929 -5.135 5.539 1.00 97.81 108 GLN A O 1
ATOM 840 N N . PHE A 1 109 ? 6.803 -2.942 6.018 1.00 96.81 109 PHE A N 1
ATOM 841 C CA . PHE A 1 109 ? 6.170 -2.579 4.752 1.00 96.81 109 PHE A CA 1
ATOM 842 C C . PHE A 1 109 ? 7.006 -3.061 3.563 1.00 96.81 109 PHE A C 1
ATOM 844 O O . PHE A 1 109 ? 6.465 -3.707 2.671 1.00 96.81 109 PHE A O 1
ATOM 851 N N . ARG A 1 110 ? 8.317 -2.784 3.546 1.00 95.31 110 ARG A N 1
ATOM 852 C CA . ARG A 1 110 ? 9.203 -3.180 2.438 1.00 95.31 110 ARG A CA 1
ATOM 853 C C . ARG A 1 110 ? 9.353 -4.694 2.320 1.00 95.31 110 ARG A C 1
ATOM 855 O O . ARG A 1 110 ? 9.258 -5.212 1.212 1.00 95.31 110 ARG A O 1
ATOM 862 N N . GLU A 1 111 ? 9.518 -5.387 3.446 1.00 96.38 111 GLU A N 1
ATOM 863 C CA . GLU A 1 111 ? 9.645 -6.851 3.494 1.00 96.38 111 GLU A CA 1
ATOM 864 C C . GLU A 1 111 ? 8.419 -7.568 2.911 1.00 96.38 111 GLU A C 1
ATOM 866 O O . GLU A 1 111 ? 8.555 -8.641 2.332 1.00 96.38 111 GLU A O 1
ATOM 871 N N . ILE A 1 112 ? 7.233 -6.963 3.012 1.00 97.50 112 ILE A N 1
ATOM 872 C CA . ILE A 1 112 ? 5.997 -7.479 2.408 1.00 97.50 112 ILE A CA 1
ATOM 873 C C . ILE A 1 112 ? 5.841 -6.991 0.961 1.00 97.50 112 ILE A C 1
ATOM 875 O O . ILE A 1 112 ? 5.527 -7.762 0.056 1.00 97.50 112 ILE A O 1
ATOM 879 N N . PHE A 1 113 ? 6.046 -5.695 0.734 1.00 96.06 113 PHE A N 1
ATOM 880 C CA . PHE A 1 113 ? 5.770 -5.034 -0.537 1.00 96.06 113 PHE A CA 1
ATOM 881 C C . PHE A 1 113 ? 6.662 -5.536 -1.673 1.00 96.06 113 PHE A C 1
ATOM 883 O O . PHE A 1 113 ? 6.174 -5.787 -2.773 1.00 96.06 113 PHE A O 1
ATOM 890 N N . VAL A 1 114 ? 7.959 -5.711 -1.427 1.00 94.31 114 VAL A N 1
ATOM 891 C CA . VAL A 1 114 ? 8.916 -6.081 -2.478 1.00 94.31 114 VAL A CA 1
ATOM 892 C C . VAL A 1 114 ? 8.617 -7.461 -3.075 1.00 94.31 114 VAL A C 1
ATOM 894 O O . VAL A 1 114 ? 8.520 -7.544 -4.305 1.00 94.31 114 VAL A O 1
ATOM 897 N N . PRO A 1 115 ? 8.380 -8.523 -2.277 1.00 94.50 115 PRO A N 1
ATOM 898 C CA . PRO A 1 115 ? 7.920 -9.804 -2.809 1.00 94.50 115 PRO A CA 1
ATOM 899 C C . PRO A 1 115 ? 6.622 -9.689 -3.612 1.00 94.50 115 PRO A C 1
ATOM 901 O O . PRO A 1 115 ? 6.539 -10.229 -4.712 1.00 94.50 115 PRO A O 1
ATOM 904 N N . ILE A 1 116 ? 5.631 -8.923 -3.134 1.00 95.06 116 ILE A N 1
ATOM 905 C CA . ILE A 1 116 ? 4.365 -8.725 -3.862 1.00 95.06 116 ILE A CA 1
ATOM 906 C C . ILE A 1 116 ? 4.624 -8.162 -5.258 1.00 95.06 116 ILE A C 1
ATOM 908 O O . ILE A 1 116 ? 4.106 -8.677 -6.252 1.00 95.06 116 ILE A O 1
ATOM 912 N N . MET A 1 117 ? 5.455 -7.125 -5.342 1.00 93.19 117 MET A N 1
ATOM 913 C CA . MET A 1 117 ? 5.740 -6.451 -6.603 1.00 93.19 117 MET A CA 1
ATOM 914 C C . MET A 1 117 ? 6.505 -7.328 -7.595 1.00 93.19 117 MET A C 1
ATOM 916 O O . MET A 1 117 ? 6.314 -7.167 -8.806 1.00 93.19 117 MET A O 1
ATOM 920 N N . LYS A 1 118 ? 7.343 -8.243 -7.096 1.00 90.38 118 LYS A N 1
ATOM 921 C CA . LYS A 1 118 ? 8.155 -9.157 -7.907 1.00 90.38 118 LYS A CA 1
ATOM 922 C C . LYS A 1 118 ? 7.411 -10.432 -8.309 1.00 90.38 118 LYS A C 1
ATOM 924 O O . LYS A 1 118 ? 7.630 -10.928 -9.410 1.00 90.38 118 LYS A O 1
ATOM 929 N N . GLU A 1 119 ? 6.525 -10.942 -7.456 1.00 89.75 119 GLU A N 1
ATOM 930 C CA . GLU A 1 119 ? 6.034 -12.323 -7.563 1.00 89.75 119 GLU A CA 1
ATOM 931 C C . GLU A 1 119 ? 4.515 -12.446 -7.754 1.00 89.75 119 GLU A C 1
ATOM 933 O O . GLU A 1 119 ? 4.053 -13.437 -8.313 1.00 89.75 119 GLU A O 1
ATOM 938 N N . MET A 1 120 ? 3.700 -11.452 -7.376 1.00 84.56 120 MET A N 1
ATOM 939 C CA . MET A 1 120 ? 2.228 -11.574 -7.436 1.00 84.56 120 MET A CA 1
ATOM 940 C C . MET A 1 120 ? 1.606 -11.188 -8.792 1.00 84.56 120 MET A C 1
ATOM 942 O O . MET A 1 120 ? 0.480 -10.691 -8.855 1.00 84.56 120 MET A O 1
ATOM 946 N N . GLY A 1 121 ? 2.323 -11.425 -9.893 1.00 84.88 121 GLY A N 1
ATOM 947 C CA . GLY A 1 121 ? 1.776 -11.392 -11.257 1.00 84.88 121 GLY A CA 1
ATOM 948 C C . GLY A 1 121 ? 1.680 -10.019 -11.938 1.00 84.88 121 GLY A C 1
ATOM 949 O O . GLY A 1 121 ? 1.416 -9.961 -13.138 1.00 84.88 121 GLY A O 1
ATOM 950 N N . GLY A 1 122 ? 1.945 -8.902 -11.251 1.00 87.12 122 GLY A N 1
ATOM 951 C CA . GLY A 1 122 ? 1.958 -7.573 -11.891 1.00 87.12 122 GLY A CA 1
ATOM 952 C C . GLY A 1 122 ? 3.023 -7.446 -12.996 1.00 87.12 122 GLY A C 1
ATOM 953 O O . GLY A 1 122 ? 2.771 -6.889 -14.074 1.00 87.12 122 GLY A O 1
ATOM 954 N N . LEU A 1 123 ? 4.190 -8.060 -12.783 1.00 88.06 123 LEU A N 1
ATOM 955 C CA . LEU A 1 123 ? 5.239 -8.177 -13.797 1.00 88.06 123 LEU A CA 1
ATOM 956 C C . LEU A 1 123 ? 4.820 -9.078 -14.967 1.00 88.06 123 LEU A C 1
ATOM 958 O O . LEU A 1 123 ? 5.137 -8.761 -16.116 1.00 88.06 123 LEU A O 1
ATOM 962 N N . ASP A 1 124 ? 4.048 -10.137 -14.715 1.00 88.62 124 ASP A N 1
ATOM 963 C CA . ASP A 1 124 ? 3.516 -10.999 -15.774 1.00 88.62 124 ASP A CA 1
ATOM 964 C C . ASP A 1 124 ? 2.511 -10.266 -16.656 1.00 88.62 124 ASP A C 1
ATOM 966 O O . ASP A 1 124 ? 2.603 -10.350 -17.879 1.00 88.62 124 ASP A O 1
ATOM 970 N N . ILE A 1 125 ? 1.604 -9.483 -16.066 1.00 86.62 125 ILE A N 1
ATOM 971 C CA . ILE A 1 125 ? 0.666 -8.638 -16.820 1.00 86.62 125 ILE A CA 1
ATOM 972 C C . ILE A 1 125 ? 1.441 -7.666 -17.720 1.00 86.62 125 ILE A C 1
ATOM 974 O O . ILE A 1 125 ? 1.071 -7.443 -18.876 1.00 86.62 125 ILE A O 1
ATOM 978 N N . THR A 1 126 ? 2.533 -7.092 -17.217 1.00 84.69 126 THR A N 1
ATOM 979 C CA . THR A 1 126 ? 3.379 -6.181 -17.998 1.00 84.69 126 THR A CA 1
ATOM 980 C C . THR A 1 126 ? 4.057 -6.906 -19.160 1.00 84.69 126 THR A C 1
ATOM 982 O O . THR A 1 126 ? 3.975 -6.446 -20.305 1.00 84.69 126 THR A O 1
ATOM 985 N N . ARG A 1 127 ? 4.635 -8.082 -18.894 1.00 87.31 127 ARG A N 1
ATOM 986 C CA . ARG A 1 127 ? 5.286 -8.937 -19.891 1.00 87.31 127 ARG A CA 1
ATOM 987 C C . ARG A 1 127 ? 4.322 -9.402 -20.973 1.00 87.31 127 ARG A C 1
ATOM 989 O O . ARG A 1 127 ? 4.636 -9.267 -22.150 1.00 87.31 127 ARG A O 1
ATOM 996 N N . ILE A 1 128 ? 3.138 -9.885 -20.602 1.00 87.44 128 ILE A N 1
ATOM 997 C CA . ILE A 1 128 ? 2.102 -10.334 -21.544 1.00 87.44 128 ILE A CA 1
ATOM 998 C C . ILE A 1 128 ? 1.688 -9.191 -22.476 1.00 87.44 128 ILE A C 1
ATOM 1000 O O . ILE A 1 128 ? 1.537 -9.388 -23.677 1.00 87.44 128 ILE A O 1
ATOM 1004 N N . ASN A 1 129 ? 1.544 -7.982 -21.936 1.00 83.38 129 ASN A N 1
ATOM 1005 C CA . ASN A 1 129 ? 1.030 -6.845 -22.693 1.00 83.38 129 ASN A CA 1
ATOM 1006 C C . ASN A 1 129 ? 2.082 -6.081 -23.506 1.00 83.38 129 ASN A C 1
ATOM 1008 O O . ASN A 1 129 ? 1.706 -5.255 -24.336 1.00 83.38 129 ASN A O 1
ATOM 1012 N N . THR A 1 130 ? 3.375 -6.240 -23.214 1.00 82.88 130 THR A N 1
ATOM 1013 C CA . THR A 1 130 ? 4.432 -5.403 -23.821 1.00 82.88 130 THR A CA 1
ATOM 1014 C C . THR A 1 130 ? 5.641 -6.182 -24.327 1.00 82.88 130 THR A C 1
ATOM 1016 O O . THR A 1 130 ? 6.477 -5.609 -25.018 1.00 82.88 130 THR A O 1
ATOM 1019 N N . GLY A 1 131 ? 5.764 -7.465 -23.983 1.00 83.94 131 GLY A N 1
ATOM 1020 C CA . GLY A 1 131 ? 6.956 -8.271 -24.245 1.00 83.94 131 GLY A CA 1
ATOM 1021 C C . GLY A 1 131 ? 8.144 -7.966 -23.325 1.00 83.94 131 GLY A C 1
ATOM 1022 O O . GLY A 1 131 ? 9.167 -8.635 -23.436 1.00 83.94 131 GLY A O 1
ATOM 1023 N N . ALA A 1 132 ? 8.024 -6.999 -22.408 1.00 83.38 132 ALA A N 1
ATOM 1024 C CA . ALA A 1 132 ? 9.079 -6.593 -21.483 1.00 83.38 132 ALA A CA 1
ATOM 1025 C C . ALA A 1 132 ? 8.614 -6.662 -20.021 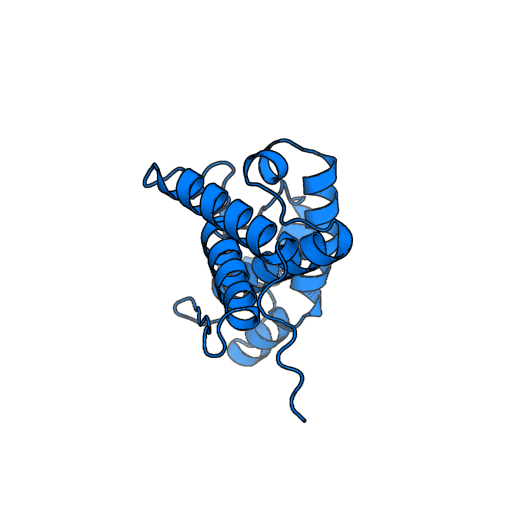1.00 83.38 132 ALA A C 1
ATOM 1027 O O . ALA A 1 132 ? 7.432 -6.508 -19.718 1.00 83.38 132 ALA A O 1
ATOM 1028 N N . THR A 1 133 ? 9.566 -6.868 -19.112 1.00 84.62 133 THR A N 1
ATOM 1029 C CA . THR A 1 133 ? 9.326 -6.905 -17.665 1.00 84.62 133 THR A CA 1
ATOM 1030 C C . THR A 1 133 ? 9.757 -5.588 -17.022 1.00 84.62 133 THR A C 1
ATOM 1032 O O . THR A 1 133 ? 10.842 -5.083 -17.321 1.00 84.62 133 THR A O 1
ATOM 1035 N N . GLY A 1 134 ? 8.933 -5.070 -16.110 1.00 86.88 134 GLY A N 1
ATOM 1036 C CA . GLY A 1 134 ? 9.264 -3.935 -15.248 1.00 86.88 134 GLY A CA 1
ATOM 1037 C C . GLY A 1 134 ? 8.257 -2.790 -15.328 1.00 86.88 134 GLY A C 1
ATOM 1038 O O . GLY A 1 134 ? 7.780 -2.441 -16.411 1.00 86.88 134 GLY A O 1
ATOM 1039 N N . TYR A 1 135 ? 7.947 -2.193 -14.181 1.00 87.19 135 TYR A N 1
ATOM 1040 C CA . TYR A 1 135 ? 6.978 -1.098 -14.083 1.00 87.19 135 TYR A CA 1
ATOM 1041 C C . TYR A 1 135 ? 7.552 0.210 -14.653 1.00 87.19 135 TYR A C 1
ATOM 1043 O O . TYR A 1 135 ? 8.740 0.482 -14.524 1.00 87.19 135 TYR A O 1
ATOM 1051 N N . LYS A 1 136 ? 6.718 1.047 -15.279 1.00 87.25 136 LYS A N 1
ATOM 1052 C CA . LYS A 1 136 ? 7.067 2.415 -15.712 1.00 87.25 136 LYS A CA 1
ATOM 1053 C C . LYS A 1 136 ? 6.562 3.450 -14.707 1.00 87.25 136 LYS A C 1
ATOM 1055 O O . LYS A 1 136 ? 5.547 4.106 -14.947 1.00 87.25 136 LYS A O 1
ATOM 1060 N N . VAL A 1 137 ? 7.246 3.575 -13.572 1.00 86.06 137 VAL A N 1
ATOM 1061 C CA . VAL A 1 137 ? 6.913 4.529 -12.497 1.00 86.06 137 VAL A CA 1
ATOM 1062 C C . VAL A 1 137 ? 8.134 5.335 -12.045 1.00 86.06 137 VAL A C 1
ATOM 1064 O O . VAL A 1 137 ? 9.270 4.912 -12.244 1.00 86.06 137 VAL A O 1
ATOM 1067 N N . GLY A 1 138 ? 7.915 6.530 -11.497 1.00 84.44 138 GLY A N 1
ATOM 1068 C CA . GLY A 1 138 ? 8.981 7.411 -11.026 1.00 84.44 138 GLY A CA 1
ATOM 1069 C C . GLY A 1 138 ? 9.321 7.212 -9.546 1.00 84.44 138 GLY A C 1
ATOM 1070 O O . GLY A 1 138 ? 8.960 6.213 -8.922 1.00 84.44 138 GLY A O 1
ATOM 1071 N N . LYS A 1 139 ? 10.032 8.189 -8.965 1.00 83.19 139 LYS A N 1
ATOM 1072 C CA . LYS A 1 139 ? 10.481 8.168 -7.557 1.00 83.19 139 LYS A CA 1
ATOM 1073 C C . LYS A 1 139 ? 9.335 8.062 -6.549 1.00 83.19 139 LYS A C 1
ATOM 1075 O O . LYS A 1 139 ? 9.548 7.589 -5.442 1.00 83.19 139 LYS A O 1
ATOM 1080 N N . GLU A 1 140 ? 8.128 8.438 -6.948 1.00 83.00 140 GLU A N 1
ATOM 1081 C CA . GLU A 1 140 ? 6.907 8.348 -6.152 1.00 83.00 140 GLU A CA 1
ATOM 1082 C C . GLU A 1 140 ? 6.450 6.907 -5.851 1.00 83.00 140 GLU A C 1
ATOM 1084 O O . GLU A 1 140 ? 5.478 6.668 -5.141 1.00 83.00 140 GLU A O 1
ATOM 1089 N N . ALA A 1 141 ? 7.152 5.919 -6.406 1.00 84.12 141 ALA A N 1
ATOM 1090 C CA . ALA A 1 141 ? 7.024 4.507 -6.072 1.00 84.12 141 ALA A CA 1
ATOM 1091 C C . ALA A 1 141 ? 8.040 4.026 -5.014 1.00 84.12 141 ALA A C 1
ATOM 1093 O O . ALA A 1 141 ? 7.986 2.861 -4.617 1.00 84.12 141 ALA A O 1
ATOM 1094 N N . LYS A 1 142 ? 8.936 4.893 -4.515 1.00 86.12 142 LYS A N 1
ATOM 1095 C CA . LYS A 1 142 ? 9.919 4.575 -3.457 1.00 86.12 142 LYS A CA 1
ATOM 1096 C C . LYS A 1 142 ? 9.306 4.649 -2.057 1.00 86.12 142 LYS A C 1
ATOM 1098 O O . LYS A 1 142 ? 9.775 5.354 -1.164 1.00 86.12 142 LYS A O 1
ATOM 1103 N N . LEU A 1 143 ? 8.229 3.900 -1.878 1.00 86.00 143 LEU A N 1
ATOM 1104 C CA . LEU A 1 143 ? 7.401 3.917 -0.680 1.00 86.00 143 LEU A CA 1
ATOM 1105 C C . LEU A 1 143 ? 8.155 3.407 0.546 1.00 86.00 143 LEU A C 1
ATOM 1107 O O . LEU A 1 143 ? 9.015 2.534 0.435 1.00 86.00 143 LEU A O 1
ATOM 1111 N N . ALA A 1 144 ? 7.84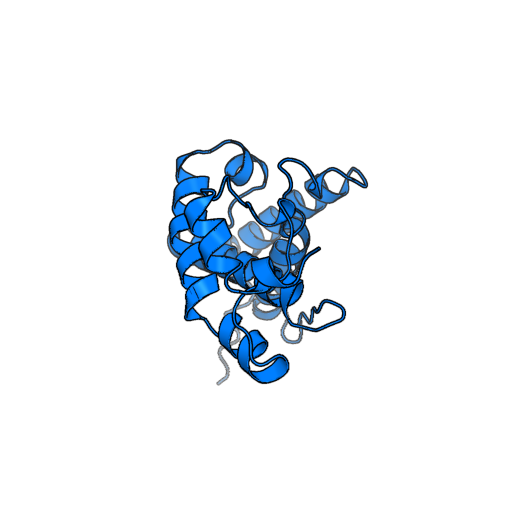0 3.963 1.719 1.00 87.50 144 ALA A N 1
ATOM 1112 C CA . ALA A 1 144 ? 8.470 3.605 2.993 1.00 87.50 144 ALA A CA 1
ATOM 1113 C C . ALA A 1 144 ? 10.017 3.683 2.974 1.00 87.50 144 ALA A C 1
ATOM 1115 O O . ALA A 1 144 ? 10.698 3.029 3.771 1.00 87.50 144 ALA A O 1
ATOM 1116 N N . GLY A 1 145 ? 10.599 4.498 2.086 1.00 85.81 145 GLY A N 1
ATOM 1117 C CA . GLY A 1 145 ? 12.040 4.566 1.827 1.00 85.81 145 GLY A CA 1
ATOM 1118 C C . GLY A 1 145 ? 12.616 3.267 1.278 1.00 85.81 145 GLY A C 1
ATOM 1119 O O . GLY A 1 145 ? 13.615 2.772 1.797 1.00 85.81 145 GLY A O 1
ATOM 1120 N N . LEU A 1 146 ? 11.952 2.715 0.266 1.00 87.94 146 LEU A N 1
ATOM 1121 C CA . LEU A 1 146 ? 12.440 1.603 -0.541 1.00 87.94 146 LEU A CA 1
ATOM 1122 C C . LEU A 1 146 ? 13.882 1.869 -1.022 1.00 87.94 146 LEU A C 1
ATOM 1124 O O . LEU A 1 146 ? 14.117 2.915 -1.640 1.00 87.94 146 LEU A O 1
ATOM 1128 N N . PRO A 1 147 ? 14.842 0.963 -0.751 1.00 89.44 147 PRO A N 1
ATOM 1129 C CA . PRO A 1 147 ? 16.200 1.070 -1.266 1.00 89.44 147 PRO A CA 1
ATOM 1130 C C . PRO A 1 147 ? 16.232 1.200 -2.790 1.00 89.44 147 PRO A C 1
ATOM 1132 O O . PRO A 1 147 ? 15.435 0.588 -3.501 1.00 89.44 147 PRO A O 1
ATOM 1135 N N . GLU A 1 148 ? 17.199 1.970 -3.296 1.00 88.81 148 GLU A N 1
ATOM 1136 C CA . GLU A 1 148 ? 17.368 2.198 -4.736 1.00 88.81 148 GLU A CA 1
ATOM 1137 C C . GLU A 1 148 ? 17.492 0.887 -5.516 1.00 88.81 148 GLU A C 1
ATOM 1139 O O . GLU A 1 148 ? 16.912 0.751 -6.585 1.00 88.81 148 GLU A O 1
ATOM 1144 N N . GLU A 1 149 ? 18.235 -0.077 -4.978 1.00 89.62 149 GLU A N 1
ATOM 1145 C CA . GLU A 1 149 ? 18.484 -1.364 -5.624 1.00 89.62 149 GLU A CA 1
ATOM 1146 C C . GLU A 1 149 ? 17.189 -2.156 -5.842 1.00 89.62 149 GLU A C 1
ATOM 1148 O O . GLU A 1 149 ? 16.896 -2.547 -6.971 1.00 89.62 149 GLU A O 1
ATOM 1153 N N . GLU A 1 150 ? 16.367 -2.299 -4.798 1.00 89.38 150 GLU A N 1
ATOM 1154 C CA . GLU A 1 150 ? 15.077 -2.993 -4.890 1.00 89.38 150 GLU A CA 1
ATOM 1155 C C . GLU A 1 150 ? 14.115 -2.267 -5.834 1.00 89.38 150 GLU A C 1
ATOM 1157 O O . GLU A 1 150 ? 13.431 -2.897 -6.644 1.00 89.38 150 GLU A O 1
ATOM 1162 N N . PHE A 1 151 ? 14.104 -0.932 -5.780 1.00 88.75 151 PHE A N 1
ATOM 1163 C CA . PHE A 1 151 ? 13.325 -0.117 -6.703 1.00 88.75 151 PHE A CA 1
ATOM 1164 C C . PHE A 1 151 ? 13.752 -0.347 -8.160 1.00 88.75 151 PHE A C 1
ATOM 1166 O O . PHE A 1 151 ? 12.913 -0.585 -9.027 1.00 88.75 151 PHE A O 1
ATOM 1173 N N . LEU A 1 152 ? 15.054 -0.307 -8.448 1.00 87.38 152 LEU A N 1
ATOM 1174 C CA . LEU A 1 152 ? 15.584 -0.506 -9.797 1.00 87.38 152 LEU A CA 1
ATOM 1175 C C . LEU A 1 152 ? 15.303 -1.912 -10.329 1.00 87.38 152 LEU A C 1
ATOM 1177 O O . LEU A 1 152 ? 15.027 -2.069 -11.519 1.00 87.38 152 LEU A O 1
ATOM 1181 N N . GLU A 1 153 ? 15.332 -2.919 -9.465 1.00 87.00 153 GLU A N 1
ATOM 1182 C CA . GLU A 1 153 ? 14.987 -4.287 -9.836 1.00 87.00 153 GLU A CA 1
ATOM 1183 C C . GLU A 1 153 ? 13.512 -4.404 -10.250 1.00 87.00 153 GLU A C 1
ATOM 1185 O O . GLU A 1 153 ? 13.208 -4.990 -11.290 1.00 87.00 153 GLU A O 1
ATOM 1190 N N . MET A 1 154 ? 12.597 -3.763 -9.512 1.00 86.94 154 MET A N 1
ATOM 1191 C CA . MET A 1 154 ? 11.174 -3.693 -9.876 1.00 86.94 154 MET A CA 1
ATOM 1192 C C . MET A 1 154 ? 10.935 -2.969 -11.212 1.00 86.94 154 MET A C 1
ATOM 1194 O O . MET A 1 154 ? 10.023 -3.318 -11.968 1.00 86.94 154 MET A O 1
ATOM 1198 N N . MET A 1 155 ? 11.748 -1.958 -11.520 1.00 84.00 155 MET A N 1
ATOM 1199 C CA . MET A 1 155 ? 11.671 -1.205 -12.776 1.00 84.00 155 MET A CA 1
ATOM 1200 C C . MET A 1 155 ? 12.160 -2.016 -13.985 1.00 84.00 155 MET A C 1
ATOM 1202 O O . MET A 1 155 ? 11.755 -1.731 -15.114 1.00 84.00 155 MET A O 1
ATOM 1206 N N . GLY A 1 156 ? 12.994 -3.040 -13.780 1.00 81.31 156 GLY A N 1
ATOM 1207 C CA . GLY A 1 156 ? 13.427 -3.975 -14.820 1.00 81.31 156 GLY A CA 1
ATOM 1208 C C . GLY A 1 156 ? 13.916 -3.302 -16.113 1.00 81.31 156 GLY A C 1
ATOM 1209 O O . GLY A 1 156 ? 14.660 -2.317 -16.104 1.00 81.31 156 GLY A O 1
ATOM 1210 N N . LEU A 1 157 ? 13.470 -3.828 -17.259 1.00 67.06 157 LEU A N 1
ATOM 1211 C CA . LEU A 1 157 ? 13.842 -3.329 -18.589 1.00 67.06 157 LEU A CA 1
ATOM 1212 C C . LEU A 1 157 ? 13.157 -2.007 -18.959 1.00 67.06 157 LEU A C 1
ATOM 1214 O O . LEU A 1 157 ? 13.591 -1.367 -19.918 1.00 67.06 157 LEU A O 1
ATOM 1218 N N . SER A 1 158 ? 12.151 -1.539 -18.209 1.00 58.75 158 SER A N 1
ATOM 1219 C CA . SER A 1 158 ? 11.507 -0.237 -18.466 1.00 58.75 158 SER A CA 1
ATOM 1220 C C . SER A 1 158 ? 12.486 0.943 -18.387 1.00 58.75 158 SER A C 1
ATOM 1222 O O . SER A 1 158 ? 12.250 1.987 -19.005 1.00 58.75 158 SER A O 1
ATOM 1224 N N . LYS A 1 159 ? 13.640 0.753 -17.733 1.00 53.50 159 LYS A N 1
ATOM 1225 C CA . LYS A 1 159 ? 14.775 1.687 -17.748 1.00 53.50 159 LYS A CA 1
ATOM 1226 C C . LYS A 1 159 ? 15.353 1.931 -19.150 1.00 53.50 159 LYS A C 1
ATOM 1228 O O . LYS A 1 159 ? 15.831 3.023 -19.421 1.00 53.50 159 LYS A O 1
ATOM 1233 N N . THR A 1 160 ? 15.301 0.948 -20.051 1.00 45.44 160 THR A N 1
ATOM 1234 C CA . THR A 1 160 ? 15.943 1.034 -21.381 1.00 45.44 160 THR A CA 1
ATOM 1235 C C . THR A 1 160 ? 15.146 1.826 -22.419 1.00 45.44 160 THR A C 1
ATOM 1237 O O . THR A 1 160 ? 15.691 2.180 -23.458 1.00 45.44 160 THR A O 1
ATOM 1240 N N . THR A 1 161 ? 13.874 2.139 -22.144 1.00 43.47 161 THR A N 1
ATOM 1241 C CA . THR A 1 161 ? 12.991 2.848 -23.094 1.00 43.47 161 THR A CA 1
ATOM 1242 C C . THR A 1 161 ? 12.592 4.254 -22.654 1.00 43.47 161 THR A C 1
ATOM 1244 O O . THR A 1 161 ? 11.869 4.930 -23.379 1.00 43.47 161 THR A O 1
ATOM 1247 N N . SER A 1 162 ? 13.018 4.685 -21.468 1.00 39.09 162 SER A N 1
ATOM 1248 C CA . SER A 1 162 ? 12.685 6.007 -20.933 1.00 39.09 162 SER A CA 1
ATOM 1249 C C . SER A 1 162 ? 13.852 6.946 -21.235 1.00 39.09 162 SER A C 1
ATOM 1251 O O . SER A 1 162 ? 14.823 6.988 -20.483 1.00 39.09 162 SER A O 1
ATOM 1253 N N . SER A 1 163 ? 13.785 7.579 -22.411 1.00 37.12 163 SER A N 1
ATOM 1254 C CA . SER A 1 163 ? 14.646 8.697 -22.833 1.00 37.12 163 SER A CA 1
ATOM 1255 C C . SER A 1 163 ? 14.158 10.004 -22.223 1.00 37.12 163 SER A C 1
ATOM 1257 O O . SER A 1 163 ? 12.918 10.151 -22.122 1.00 37.12 163 SER A O 1
#

Sequence (163 aa):
MINNEKIGLPEERAKLQSLLDDITFLMESPKAYLDGDNQYEIGAKIINLSNGMDNIQKGTKCAFNCMSGKDRTGMMDGVAKTFAIMNEINGKFPSHEELKSDPEVRKQFREIFVPIMKEMGGLDITRINTGATGYKVGKEAKLAGLPEEEFLEMMGLSKTTSS

pLDDT: mean 85.42, std 13.91, range [35.81, 97.88]

Organism: NCBI:txid362787